Protein 8ZMO (pdb70)

Sequence (129 aa):
PGPGPGPGPKGDQGPGPGPGPGPGPGPGPGPKGDQGPGPGPGPPGPGPGPGPKGDQGPGPGPGPGGPGPGPGPKGDQGPGPGPGPGPGPGPGPGPKGDQGPGPGPGPGPGPGPGPGPKGDQGPGPGPGP

Secondary structure (DSSP, 8-state):
--------PPPPPP--------/--------PPPPPP-------/--------PPPPP---------/-------PPPPPP--------/--------PPPPPP--------/--------PPPPPP-------

Structure (mmCIF, N/CA/C/O backbone):
data_8ZMO
#
_entry.id   8ZMO
#
_cell.length_a   14.210
_cell.length_b   26.373
_cell.length_c   80.611
_cell.angle_alpha   85.905
_cell.angle_beta   88.974
_cell.angle_gamma   88.347
#
_symmetry.space_group_name_H-M   'P 1'
#
loop_
_entity.id
_entity.type
_entity.pdbx_description
1 polymer 'collagen type XVII'
2 water water
#
loop_
_atom_site.group_PDB
_atom_site.id
_atom_site.type_symbol
_atom_site.label_atom_id
_atom_site.label_alt_id
_atom_site.label_comp_id
_atom_site.label_asym_id
_atom_site.label_entity_id
_atom_site.label_seq_id
_atom_site.pdbx_PDB_ins_code
_atom_site.Cartn_x
_atom_site.Cartn_y
_atom_site.Cartn_z
_atom_site.occupancy
_atom_site.B_iso_or_equiv
_atom_site.auth_seq_id
_atom_site.auth_comp_id
_atom_site.auth_asym_id
_atom_site.auth_atom_id
_atom_site.pdbx_PDB_model_num
ATOM 1 N N . PRO A 1 1 ? -3.048 2.526 5.147 1.000 80.515 1 PRO A N 1
ATOM 2 C CA . PRO A 1 1 ? -2.193 1.526 4.513 1.000 71.048 1 PRO A CA 1
ATOM 3 C C . PRO A 1 1 ? -2.565 1.326 3.045 1.000 48.214 1 PRO A C 1
ATOM 4 O O . PRO A 1 1 ? -3.662 1.690 2.632 1.000 50.345 1 PRO A O 1
ATOM 16 N N . GLY A 1 3 ? -3.665 0.498 -0.716 1.000 25.085 3 GLY A N 1
ATOM 17 C CA . GLY A 1 3 ? -4.804 -0.240 -1.226 1.000 23.171 3 GLY A CA 1
ATOM 18 C C . GLY A 1 3 ? -4.361 -1.494 -1.977 1.000 18.803 3 GLY A C 1
ATOM 19 O O . GLY A 1 3 ? -3.180 -1.710 -2.237 1.000 21.542 3 GLY A O 1
ATOM 20 N N . PRO A 1 4 ? -5.321 -2.360 -2.356 1.000 22.979 4 PRO A N 1
ATOM 21 C CA . PRO A 1 4 ? -4.994 -3.557 -3.123 1.000 22.193 4 PRO A CA 1
ATOM 22 C C . PRO A 1 4 ? -4.576 -3.196 -4.544 1.000 18.349 4 PRO A C 1
ATOM 23 O O . PRO A 1 4 ? -4.903 -2.123 -5.056 1.000 14.637 4 PRO A O 1
ATOM 35 N N . GLY A 1 6 ? -4.673 -2.989 -8.515 1.000 11.456 6 GLY A N 1
ATOM 36 C CA . GLY A 1 6 ? -5.731 -2.878 -9.499 1.000 11.151 6 GLY A CA 1
ATOM 37 C C . GLY A 1 6 ? -5.990 -4.174 -10.265 1.000 11.064 6 GLY A C 1
ATOM 38 O O . GLY A 1 6 ? -5.255 -5.162 -10.161 1.000 11.121 6 GLY A O 1
ATOM 39 N N . PRO A 1 7 ? -7.042 -4.145 -11.089 1.000 12.418 7 PRO A N 1
ATOM 40 C CA . PRO A 1 7 ? -7.401 -5.317 -11.875 1.000 12.684 7 PRO A CA 1
ATOM 41 C C . PRO A 1 7 ? -6.461 -5.495 -13.050 1.000 11.991 7 PRO A C 1
ATOM 42 O O . PRO A 1 7 ? -5.734 -4.590 -13.417 1.000 9.526 7 PRO A O 1
ATOM 54 N N . GLY A 1 9 ? -5.146 -5.393 -16.828 1.000 9.897 9 GLY A N 1
ATOM 55 C CA . GLY A 1 9 ? -5.329 -4.484 -17.931 1.000 10.059 9 GLY A CA 1
ATOM 56 C C . GLY A 1 9 ? -6.229 -5.050 -19.010 1.000 9.926 9 GLY A C 1
ATOM 57 O O . GLY A 1 9 ? -6.620 -6.216 -18.987 1.000 9.151 9 GLY A O 1
ATOM 58 N N . PRO A 1 10 ? -6.527 -4.232 -20.036 1.000 10.024 10 PRO A N 1
ATOM 59 C CA . PRO A 1 10 ? -7.320 -4.700 -21.166 1.000 11.038 10 PRO A CA 1
ATOM 60 C C . PRO A 1 10 ? -6.564 -5.712 -22.007 1.000 11.294 10 PRO A C 1
ATOM 61 O O . PRO A 1 10 ? -5.334 -5.816 -21.943 1.000 10.964 10 PRO A O 1
ATOM 73 N N . GLY A 1 12 ? -4.639 -7.360 -25.115 1.000 10.643 12 GLY A N 1
ATOM 74 C CA . GLY A 1 12 ? -3.710 -6.806 -26.072 1.000 9.490 12 GLY A CA 1
ATOM 75 C C . GLY A 1 12 ? -4.332 -6.703 -27.461 1.000 9.303 12 GLY A C 1
ATOM 76 O O . GLY A 1 12 ? -5.462 -7.129 -27.695 1.000 9.922 12 GLY A O 1
ATOM 77 N N . PRO A 1 13 ? -3.564 -6.097 -28.396 1.000 9.303 13 PRO A N 1
ATOM 78 C CA . PRO A 1 13 ? -3.987 -5.977 -29.782 1.000 10.718 13 PRO A CA 1
ATOM 79 C C . PRO A 1 13 ? -4.106 -7.336 -30.444 1.000 12.337 13 PRO A C 1
ATOM 80 O O . PRO A 1 13 ? -3.485 -8.324 -30.024 1.000 10.821 13 PRO A O 1
ATOM 84 N N . LYS A 1 14 ? -4.902 -7.403 -31.515 1.000 12.606 14 LYS A N 1
ATOM 85 C CA . LYS A 1 14 ? -4.921 -8.576 -3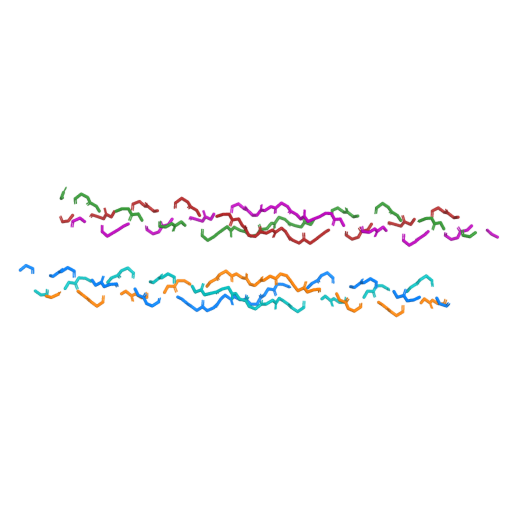2.371 1.000 12.558 14 LYS A CA 1
ATOM 86 C C . LYS A 1 14 ? -3.514 -8.880 -32.897 1.000 12.206 14 LYS A C 1
ATOM 87 O O . LYS A 1 14 ? -2.727 -7.985 -33.169 1.000 12.852 14 LYS A O 1
ATOM 93 N N . GLY A 1 15 ? -3.225 -10.178 -33.072 1.000 12.399 15 GLY A N 1
ATOM 94 C CA . GLY A 1 15 ? -1.961 -10.609 -33.624 1.000 13.363 15 GLY A CA 1
ATOM 95 C C . GLY A 1 15 ? -1.760 -10.189 -35.077 1.000 13.030 15 GLY A C 1
ATOM 96 O O . GLY A 1 15 ? -2.681 -9.737 -35.752 1.000 13.523 15 GLY A O 1
ATOM 97 N N . ASP A 1 16 ? -0.537 -10.393 -35.548 1.000 13.938 16 ASP A N 1
ATOM 98 C CA . ASP A 1 16 ? -0.166 -10.059 -36.913 1.000 15.005 16 ASP A CA 1
ATOM 99 C C . ASP A 1 16 ? -0.825 -11.024 -37.894 1.000 13.173 16 ASP A C 1
ATOM 100 O O . ASP A 1 16 ? -1.168 -12.155 -37.561 1.000 14.441 16 ASP A O 1
ATOM 105 N N . GLN A 1 17 ? -0.990 -10.574 -39.125 1.000 11.761 17 GLN A N 1
ATOM 106 C CA . GLN A 1 17 ? -1.468 -11.432 -40.196 1.000 12.900 17 GLN A CA 1
ATOM 107 C C . GLN A 1 17 ? -0.493 -12.594 -40.368 1.000 11.580 17 GLN A C 1
ATOM 108 O O . GLN A 1 17 ? 0.700 -12.447 -40.185 1.000 11.719 17 GLN A O 1
ATOM 114 N N . GLY A 1 18 ? -1.032 -13.765 -40.710 1.000 11.430 18 GLY A N 1
ATOM 115 C CA . GLY A 1 18 ? -0.202 -14.932 -40.921 1.000 11.202 18 GLY A CA 1
ATOM 116 C C . GLY A 1 18 ? 0.645 -14.840 -42.184 1.000 10.133 18 GLY A C 1
ATOM 117 O O . GLY A 1 18 ? 0.530 -13.918 -43.011 1.000 11.049 18 GLY A O 1
ATOM 118 N N . PRO A 1 19 ? 1.578 -15.802 -42.338 1.000 11.020 19 PRO A N 1
ATOM 119 C CA . PRO A 1 19 ? 2.434 -15.839 -43.509 1.000 12.593 19 PRO A CA 1
ATOM 120 C C . PRO A 1 19 ? 1.700 -16.292 -44.761 1.000 10.307 19 PRO A C 1
ATOM 121 O O . PRO A 1 19 ? 0.616 -16.848 -44.704 1.000 10.288 19 PRO A O 1
ATOM 133 N N . GLY A 1 21 ? 0.504 -18.426 -47.918 1.000 10.075 21 GLY A N 1
ATOM 134 C CA . GLY A 1 21 ? 0.271 -19.818 -48.197 1.000 11.449 21 GLY A CA 1
ATOM 135 C C . GLY A 1 21 ? 1.333 -20.426 -49.118 1.000 8.984 21 GLY A C 1
ATOM 136 O O . GLY A 1 21 ? 2.164 -19.735 -49.701 1.000 9.912 21 GLY A O 1
ATOM 137 N N . PRO A 1 22 ? 1.281 -21.750 -49.276 1.000 10.463 22 PRO A N 1
ATOM 138 C CA . PRO A 1 22 ? 2.168 -22.423 -50.215 1.000 10.311 22 PRO A CA 1
ATOM 139 C C . PRO A 1 22 ? 1.818 -22.073 -51.654 1.000 11.549 22 PRO A C 1
ATOM 140 O O . PRO A 1 22 ? 0.707 -21.626 -51.943 1.000 9.644 22 PRO A O 1
ATOM 152 N N . GLY A 1 24 ? 0.352 -22.645 -55.315 1.000 9.422 24 GLY A N 1
ATOM 153 C CA . GLY A 1 24 ? -0.772 -23.388 -55.828 1.000 7.753 24 GLY A CA 1
ATOM 154 C C . GLY A 1 24 ? -0.354 -24.677 -56.534 1.000 9.638 24 GLY A C 1
ATOM 155 O O . GLY A 1 24 ? 0.822 -24.960 -56.754 1.000 10.245 24 GLY A O 1
ATOM 156 N N . PRO A 1 25 ? -1.350 -25.501 -56.909 1.000 11.989 25 PRO A N 1
ATOM 157 C CA . PRO A 1 25 ? -1.062 -26.709 -57.665 1.000 11.777 25 PRO A CA 1
ATOM 158 C C . PRO A 1 25 ? -0.677 -26.396 -59.097 1.000 10.982 25 PRO A C 1
ATOM 159 O O . PRO A 1 25 ? -0.927 -25.312 -59.614 1.000 10.606 25 PRO A O 1
ATOM 171 N N . GLY A 1 27 ? -0.744 -26.145 -63.119 1.000 11.474 27 GLY A N 1
ATOM 172 C CA . GLY A 1 27 ? -1.813 -25.808 -64.028 1.000 12.158 27 GLY A CA 1
ATOM 173 C C . GLY A 1 27 ? -2.312 -26.996 -64.842 1.000 13.528 27 GLY A C 1
ATOM 174 O O . GLY A 1 27 ? -1.811 -28.114 -64.714 1.000 13.660 27 GLY A O 1
ATOM 175 N N . PRO A 1 28 ? -3.280 -26.720 -65.750 1.000 15.913 28 PRO A N 1
ATOM 176 C CA . PRO A 1 28 ? -3.822 -27.752 -66.634 1.000 18.426 28 PRO A CA 1
ATOM 177 C C . PRO A 1 28 ? -2.761 -28.275 -67.598 1.000 18.834 28 PRO A C 1
ATOM 178 O O . PRO A 1 28 ? -1.815 -27.560 -67.931 1.000 15.390 28 PRO A O 1
ATOM 190 N N . GLY A 1 30 ? -1.031 -28.848 -71.168 1.000 21.574 30 GLY A N 1
ATOM 191 C CA . GLY A 1 30 ? -0.927 -27.927 -72.292 1.000 27.308 30 GLY A CA 1
ATOM 192 C C . GLY A 1 30 ? -1.631 -28.442 -73.544 1.000 45.984 30 GLY A C 1
ATOM 193 O O . GLY A 1 30 ? -2.299 -29.501 -73.452 1.000 40.499 30 GLY A O 1
ATOM 194 N N . PRO B 1 1 ? -7.823 2.667 -1.633 1.000 40.903 1 PRO B N 1
ATOM 195 C CA . PRO B 1 1 ? -8.664 1.977 -2.600 1.000 38.040 1 PRO B CA 1
ATOM 196 C C . PRO B 1 1 ? -7.830 1.175 -3.598 1.000 32.230 1 PRO B C 1
ATOM 197 O O . PRO B 1 1 ? -6.619 1.368 -3.689 1.000 24.724 1 PRO B O 1
ATOM 209 N N . GLY B 1 3 ? -5.892 -0.111 -6.866 1.000 16.492 3 GLY B N 1
ATOM 210 C CA . GLY B 1 3 ? -5.128 0.642 -7.829 1.000 11.967 3 GLY B CA 1
ATOM 211 C C . GLY B 1 3 ? -5.775 0.652 -9.216 1.000 10.573 3 GLY B C 1
ATOM 212 O O . GLY B 1 3 ? -6.818 0.054 -9.481 1.000 11.402 3 GLY B O 1
ATOM 213 N N . PRO B 1 4 ? -5.140 1.373 -10.154 1.000 9.562 4 PRO B N 1
ATOM 214 C CA . PRO B 1 4 ? -5.617 1.447 -11.521 1.000 11.396 4 PRO B CA 1
ATOM 215 C C . PRO B 1 4 ? -5.468 0.117 -12.231 1.000 11.928 4 PRO B C 1
ATOM 216 O O . PRO B 1 4 ? -4.646 -0.730 -11.854 1.000 10.430 4 PRO B O 1
ATOM 228 N N . GLY B 1 6 ? -4.079 -2.521 -14.906 1.000 9.794 6 GLY B N 1
ATOM 229 C CA . GLY B 1 6 ? -2.785 -2.717 -15.520 1.000 10.752 6 GLY B CA 1
ATOM 230 C C . GLY B 1 6 ? -2.725 -2.242 -16.964 1.000 10.014 6 GLY B C 1
ATOM 231 O O . GLY B 1 6 ? -3.721 -1.845 -17.562 1.000 10.213 6 GLY B O 1
ATOM 232 N N . PRO B 1 7 ? -1.535 -2.334 -17.577 1.000 9.894 7 PRO B N 1
ATOM 233 C CA . PRO B 1 7 ? -1.367 -1.978 -18.972 1.000 10.952 7 PRO B CA 1
ATOM 234 C C . PRO B 1 7 ? -2.082 -2.965 -19.876 1.000 11.168 7 PRO B C 1
ATOM 235 O O . PRO B 1 7 ? -2.373 -4.094 -19.481 1.000 10.461 7 PRO B O 1
ATOM 247 N N . GLY B 1 9 ? -2.531 -5.893 -22.552 1.000 9.642 9 GLY B N 1
ATOM 248 C CA . GLY B 1 9 ? -1.791 -7.123 -22.679 1.000 10.567 9 GLY B CA 1
ATOM 249 C C . GLY B 1 9 ? -0.934 -7.153 -23.932 1.000 9.271 9 GLY B C 1
ATOM 250 O O . GLY B 1 9 ? -0.951 -6.245 -24.768 1.000 9.717 9 GLY B O 1
ATOM 251 N N . PRO B 1 10 ? -0.156 -8.239 -24.087 1.000 10.110 10 PRO B N 1
ATOM 252 C CA . PRO B 1 10 ? 0.641 -8.412 -25.294 1.000 10.481 10 PRO B CA 1
ATOM 253 C C . PRO B 1 10 ? -0.200 -8.694 -26.518 1.000 10.885 10 PRO B C 1
ATOM 254 O O . PRO B 1 10 ? -1.365 -9.102 -26.409 1.000 10.877 10 PRO B O 1
ATOM 266 N N . GLY B 1 12 ? -1.791 -10.689 -29.618 1.000 13.282 12 GLY B N 1
ATOM 267 C CA . GLY B 1 12 ? -2.232 -12.061 -29.767 1.000 14.513 12 GLY B CA 1
ATOM 268 C C . GLY B 1 12 ? -1.305 -12.859 -30.670 1.000 13.886 12 GLY B C 1
ATOM 269 O O . GLY B 1 12 ? -0.367 -12.319 -31.253 1.000 13.860 12 GLY B O 1
ATOM 270 N N . PRO B 1 13 ? -1.618 -14.159 -30.819 1.000 14.285 13 PRO B N 1
ATOM 271 C CA . PRO B 1 13 ? -0.835 -15.033 -31.696 1.000 19.289 13 PRO B CA 1
ATOM 272 C C . PRO B 1 13 ? -0.953 -14.616 -33.159 1.000 17.284 13 PRO B C 1
ATOM 273 O O . PRO B 1 13 ? -1.943 -14.032 -33.585 1.000 14.342 13 PRO B O 1
ATOM 277 N N . LYS B 1 14 ? 0.105 -14.918 -33.917 1.000 17.541 14 LYS B N 1
ATOM 278 C CA . LYS B 1 14 ? 0.120 -14.656 -35.343 1.000 17.715 14 LYS B CA 1
ATOM 279 C C . LYS B 1 14 ? -0.976 -15.473 -36.005 1.000 13.576 14 LYS B C 1
ATOM 280 O O . LYS B 1 14 ? -1.281 -16.585 -35.566 1.000 15.991 14 LYS B O 1
ATOM 286 N N . GLY B 1 15 ? -1.538 -14.936 -37.090 1.000 13.066 15 GLY B N 1
ATOM 287 C CA . GLY B 1 15 ? -2.544 -15.625 -37.875 1.000 11.877 15 GLY B CA 1
ATOM 288 C C . GLY B 1 15 ? -2.008 -16.913 -38.510 1.000 13.110 15 GLY B C 1
ATOM 289 O O . GLY B 1 15 ? -0.800 -17.101 -38.635 1.000 12.927 15 GLY B O 1
ATOM 290 N N . ASP B 1 16 ? -2.955 -17.755 -38.939 1.000 16.218 16 ASP B N 1
ATOM 291 C CA . ASP B 1 16 ? -2.651 -18.974 -39.663 1.000 17.452 16 ASP B CA 1
ATOM 292 C C . ASP B 1 16 ? -2.010 -18.657 -41.016 1.000 16.074 16 ASP B C 1
ATOM 293 O O . ASP B 1 16 ? -2.219 -17.601 -41.612 1.000 13.367 16 ASP B O 1
ATOM 298 N N . GLN B 1 17 ? -1.195 -19.607 -41.494 1.000 14.773 17 GLN B N 1
ATOM 299 C CA . GLN B 1 17 ? -0.638 -19.538 -42.825 1.000 14.627 17 GLN B CA 1
ATOM 300 C C . GLN B 1 17 ? -1.778 -19.440 -43.831 1.000 12.210 17 GLN B C 1
ATOM 301 O O . GLN B 1 17 ? -2.889 -19.971 -43.629 1.000 12.195 17 GLN B O 1
ATOM 307 N N . GLY B 1 18 ? -1.549 -18.666 -44.903 1.000 9.423 18 GLY B N 1
ATOM 308 C CA . GLY B 1 18 ? -2.581 -18.518 -45.916 1.000 10.068 18 GLY B CA 1
ATOM 309 C C . GLY B 1 18 ? -2.868 -19.822 -46.664 1.000 10.046 18 GLY B C 1
ATOM 310 O O . GLY B 1 18 ? -2.123 -20.802 -46.555 1.000 10.392 18 GLY B O 1
ATOM 311 N N . PRO B 1 19 ? -3.964 -19.828 -47.448 1.000 10.847 19 PRO B N 1
ATOM 312 C CA . PRO B 1 19 ? -4.301 -20.996 -48.245 1.000 11.043 19 PRO B CA 1
ATOM 313 C C . PRO B 1 19 ? -3.322 -21.172 -49.394 1.000 11.241 19 PRO B C 1
ATOM 314 O O . PRO B 1 19 ? -2.607 -20.246 -49.766 1.000 9.567 19 PRO B O 1
ATOM 326 N N . GLY B 1 21 ? -1.934 -21.082 -53.112 1.000 10.325 21 GLY B N 1
ATOM 327 C CA . GLY B 1 21 ? -2.120 -20.176 -54.220 1.000 9.663 21 GLY B CA 1
ATOM 328 C C . GLY B 1 21 ? -3.029 -20.739 -55.306 1.000 11.238 21 GLY B C 1
ATOM 329 O O . GLY B 1 21 ? -3.418 -21.908 -55.281 1.000 10.998 21 GLY B O 1
ATOM 330 N N . PRO B 1 22 ? -3.351 -19.899 -56.302 1.000 10.849 22 PRO B N 1
ATOM 331 C CA . PRO B 1 22 ? -4.163 -20.333 -57.428 1.000 10.755 22 PRO B CA 1
ATOM 332 C C . PRO B 1 22 ? -3.444 -21.375 -58.266 1.000 10.900 22 PRO B C 1
ATOM 333 O O . PRO B 1 22 ? -2.221 -21.465 -58.239 1.000 10.494 22 PRO B O 1
ATOM 345 N N . GLY B 1 24 ? -1.555 -22.990 -61.371 1.000 10.654 24 GLY B N 1
ATOM 346 C CA . GLY B 1 24 ? -0.634 -22.424 -62.322 1.000 10.970 24 GLY B CA 1
ATOM 347 C C . GLY B 1 24 ? -1.237 -22.329 -63.722 1.000 11.751 24 GLY B C 1
ATOM 348 O O . GLY B 1 24 ? -2.363 -22.744 -64.006 1.000 12.631 24 GLY B O 1
ATOM 349 N N . PRO B 1 25 ? -0.469 -21.723 -64.641 1.000 13.004 25 PRO B N 1
ATOM 350 C CA . PRO B 1 25 ? -0.886 -21.609 -66.031 1.000 14.730 25 PRO B CA 1
ATOM 351 C C . PRO B 1 25 ? -0.847 -22.942 -66.752 1.000 15.984 25 PRO B C 1
ATOM 352 O O . PRO B 1 25 ? -0.233 -23.906 -66.298 1.000 13.885 25 PRO B O 1
ATOM 364 N N . GLY B 1 27 ? 0.255 -25.880 -69.279 1.000 17.496 27 GLY B N 1
ATOM 365 C CA . GLY B 1 27 ? 1.546 -26.332 -69.780 1.000 20.513 27 GLY B CA 1
ATOM 366 C C . GLY B 1 27 ? 1.769 -25.954 -71.245 1.000 22.789 27 GLY B C 1
ATOM 367 O O . GLY B 1 27 ? 0.845 -25.503 -71.919 1.000 22.265 27 GLY B O 1
ATOM 368 N N . PRO B 1 28 ? 3.009 -26.111 -71.752 1.000 27.711 28 PRO B N 1
ATOM 369 C CA . PRO B 1 28 ? 3.327 -25.770 -73.141 1.000 31.624 28 PRO B CA 1
ATOM 370 C C . PRO B 1 28 ? 2.564 -26.648 -74.135 1.000 33.016 28 PRO B C 1
ATOM 371 O O . PRO B 1 28 ? 2.224 -27.781 -73.813 1.000 24.588 28 PRO B O 1
ATOM 383 N N . PRO C 1 1 ? 3.988 -42.789 -72.348 1.000 26.017 1 PRO C N 1
ATOM 384 C CA . PRO C 1 1 ? 3.142 -41.869 -71.597 1.000 24.084 1 PRO C CA 1
ATOM 385 C C . PRO C 1 1 ? 3.940 -41.192 -70.487 1.000 22.473 1 PRO C C 1
ATOM 386 O O . PRO C 1 1 ? 5.016 -41.669 -70.101 1.000 17.959 1 PRO C O 1
ATOM 398 N N . GLY C 1 3 ? 5.272 -40.193 -66.841 1.000 14.122 3 GLY C N 1
ATOM 399 C CA . GLY C 1 3 ? 5.482 -41.004 -65.673 1.000 13.000 3 GLY C CA 1
ATOM 400 C C . GLY C 1 3 ? 4.526 -40.653 -64.539 1.000 12.481 3 GLY C C 1
ATOM 401 O O . GLY C 1 3 ? 3.706 -39.729 -64.601 1.000 12.823 3 GLY C O 1
ATOM 402 N N . PRO C 1 4 ? 4.572 -41.450 -63.465 1.000 12.437 4 PRO C N 1
ATOM 403 C CA . PRO C 1 4 ? 3.721 -41.225 -62.304 1.000 12.012 4 PRO C CA 1
ATOM 404 C C . PRO C 1 4 ? 4.164 -39.966 -61.556 1.000 12.190 4 PRO C C 1
ATOM 405 O O . PRO C 1 4 ? 5.282 -39.462 -61.722 1.000 9.881 4 PRO C O 1
ATOM 417 N N . GLY C 1 6 ? 5.772 -37.744 -58.636 1.000 10.883 6 GLY C N 1
ATOM 418 C CA . GLY C 1 6 ? 6.929 -37.926 -57.796 1.000 11.179 6 GLY C CA 1
ATOM 419 C C . GLY C 1 6 ? 6.566 -38.256 -56.354 1.000 9.586 6 GLY C C 1
ATOM 420 O O . GLY C 1 6 ? 5.390 -38.348 -55.969 1.000 10.331 6 GLY C O 1
ATOM 421 N N . PRO C 1 7 ? 7.603 -38.423 -55.517 1.000 9.775 7 PRO C N 1
ATOM 422 C CA . PRO C 1 7 ? 7.416 -38.736 -54.111 1.000 10.152 7 PRO C CA 1
ATOM 423 C C . PRO C 1 7 ? 6.827 -37.561 -53.371 1.000 9.357 7 PRO C C 1
ATOM 424 O O . PRO C 1 7 ? 6.918 -36.390 -53.808 1.000 10.198 7 PRO C O 1
ATOM 436 N N . GLY C 1 9 ? 6.400 -34.497 -50.819 1.000 9.226 9 GLY C N 1
ATOM 437 C CA . GLY C 1 9 ? 7.356 -33.527 -50.321 1.000 9.960 9 GLY C CA 1
ATOM 438 C C . GLY C 1 9 ? 7.719 -33.749 -48.859 1.000 9.968 9 GLY C C 1
ATOM 439 O O . GLY C 1 9 ? 7.178 -34.624 -48.165 1.000 9.846 9 GLY C O 1
ATOM 440 N N . PRO C 1 10 ? 8.712 -32.973 -48.381 1.000 12.152 10 PRO C N 1
ATOM 441 C CA . PRO C 1 10 ? 9.131 -33.077 -46.992 1.000 13.754 10 PRO C CA 1
ATOM 442 C C . PRO C 1 10 ? 8.076 -32.527 -46.053 1.000 11.785 10 PRO C C 1
ATOM 443 O O . PRO C 1 10 ? 7.171 -31.789 -46.444 1.000 9.686 10 PRO C O 1
ATOM 455 N N . GLY C 1 12 ? 6.371 -30.020 -43.407 1.000 12.294 12 GLY C N 1
ATOM 456 C CA . GLY C 1 12 ? 6.348 -28.575 -43.349 1.000 13.983 12 GLY C CA 1
ATOM 457 C C . GLY C 1 12 ? 7.173 -28.084 -42.159 1.000 12.800 12 GLY C C 1
ATOM 458 O O . GLY C 1 12 ? 7.659 -28.871 -41.341 1.000 12.303 12 GLY C O 1
ATOM 459 N N . PRO C 1 13 ? 7.353 -26.747 -42.071 1.000 16.437 13 PRO C N 1
ATOM 460 C CA . PRO C 1 13 ? 8.044 -26.136 -40.938 1.000 15.860 13 PRO C CA 1
ATOM 461 C C . PRO C 1 13 ? 7.339 -26.377 -39.608 1.000 14.394 13 PRO C C 1
ATOM 462 O O . PRO C 1 13 ? 6.130 -26.547 -39.569 1.000 16.049 13 PRO C O 1
ATOM 466 N N . LYS C 1 14 ? 8.122 -26.435 -38.534 1.000 14.384 14 LYS C N 1
ATOM 467 C CA . LYS C 1 14 ? 7.583 -26.550 -37.188 1.000 15.334 14 LYS C CA 1
ATOM 468 C C . LYS C 1 14 ? 6.704 -25.331 -36.899 1.000 14.454 14 LYS C C 1
ATOM 469 O O . LYS C 1 14 ? 6.983 -24.211 -37.341 1.000 17.592 14 LYS C O 1
ATOM 475 N N . GLY C 1 15 ? 5.628 -25.549 -36.128 1.000 11.977 15 GLY C N 1
ATOM 476 C CA . GLY C 1 15 ? 4.757 -24.465 -35.723 1.000 12.687 15 GLY C CA 1
ATOM 477 C C . GLY C 1 15 ? 5.420 -23.478 -34.759 1.000 13.069 15 GLY C C 1
ATOM 478 O O . GLY C 1 15 ? 6.481 -23.721 -34.231 1.000 16.472 15 GLY C O 1
ATOM 479 N N . ASP C 1 16 ? 4.704 -22.365 -34.557 1.000 14.597 16 ASP C N 1
ATOM 480 C CA . ASP C 1 16 ? 5.143 -21.334 -33.639 1.000 19.570 16 ASP C CA 1
ATOM 481 C C . ASP C 1 16 ? 5.012 -21.805 -32.198 1.000 15.867 16 ASP C C 1
ATOM 482 O O . ASP C 1 16 ? 4.185 -22.641 -31.887 1.000 14.747 16 ASP C O 1
ATOM 487 N N . GLN C 1 17 ? 5.813 -21.208 -31.326 1.000 15.750 17 GLN C N 1
ATOM 488 C CA . GLN C 1 17 ? 5.688 -21.374 -29.891 1.000 13.728 17 GLN C CA 1
ATOM 489 C C . GLN C 1 17 ? 4.250 -21.066 -29.467 1.000 13.268 17 GLN C C 1
ATOM 490 O O . GLN C 1 17 ? 3.584 -20.180 -30.007 1.000 12.708 17 GLN C O 1
ATOM 496 N N . GLY C 1 18 ? 3.814 -21.768 -28.418 1.000 10.190 18 GLY C N 1
ATOM 497 C CA . GLY C 1 18 ? 2.519 -21.541 -27.847 1.000 10.419 18 GLY C CA 1
ATOM 498 C C . GLY C 1 18 ? 2.394 -20.172 -27.172 1.000 9.989 18 GLY C C 1
ATOM 499 O O . GLY C 1 18 ? 3.370 -19.447 -27.000 1.000 9.881 18 GLY C O 1
ATOM 500 N N . PRO C 1 19 ? 1.183 -19.854 -26.688 1.000 10.605 19 PRO C N 1
ATOM 501 C CA . PRO C 1 19 ? 0.975 -18.649 -25.900 1.000 10.075 19 PRO C CA 1
ATOM 502 C C . PRO C 1 19 ? 1.692 -18.725 -24.576 1.000 10.499 19 PRO C C 1
ATOM 503 O O . PRO C 1 19 ? 2.047 -19.816 -24.095 1.000 10.558 19 PRO C O 1
ATOM 515 N N . GLY C 1 21 ? 2.202 -18.992 -20.642 1.000 9.499 21 GLY C N 1
ATOM 516 C CA . GLY C 1 21 ? 1.464 -19.724 -19.642 1.000 8.653 21 GLY C CA 1
ATOM 517 C C . GLY C 1 21 ? 0.543 -18.823 -18.832 1.000 7.999 2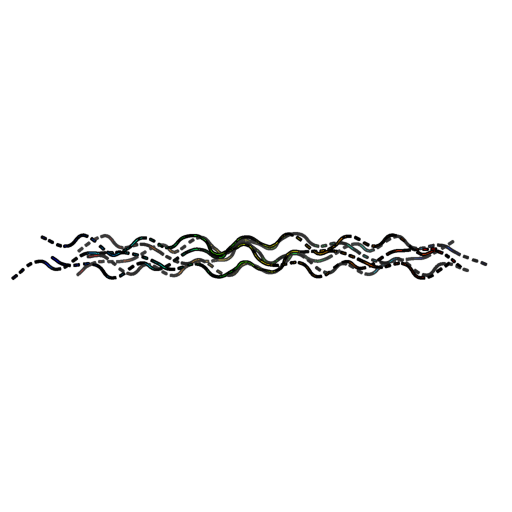1 GLY C C 1
ATOM 518 O O . GLY C 1 21 ? 0.597 -17.588 -18.940 1.000 8.883 21 GLY C O 1
ATOM 519 N N . PRO C 1 22 ? -0.314 -19.418 -17.998 1.000 8.362 22 PRO C N 1
ATOM 520 C CA . PRO C 1 22 ? -1.214 -18.640 -17.157 1.000 9.210 22 PRO C CA 1
ATOM 521 C C . PRO C 1 22 ? -0.453 -17.849 -16.117 1.000 10.511 22 PRO C C 1
ATOM 522 O O . PRO C 1 22 ? 0.676 -18.217 -15.759 1.000 9.163 22 PRO C O 1
ATOM 534 N N . GLY C 1 24 ? 0.894 -16.767 -12.536 1.000 10.866 24 GLY C N 1
ATOM 535 C CA . GLY C 1 24 ? 1.213 -17.546 -11.363 1.000 11.766 24 GLY C CA 1
ATOM 536 C C . GLY C 1 24 ? 0.198 -17.324 -10.236 1.000 8.763 24 GLY C C 1
ATOM 537 O O . GLY C 1 24 ? -0.644 -16.419 -10.268 1.000 11.484 24 GLY C O 1
ATOM 538 N N . PRO C 1 25 ? 0.350 -18.125 -9.157 1.000 11.698 25 PRO C N 1
ATOM 539 C CA . PRO C 1 25 ? -0.504 -17.969 -7.984 1.000 12.986 25 PRO C CA 1
ATOM 540 C C . PRO C 1 25 ? -0.104 -16.757 -7.169 1.000 14.804 25 PRO C C 1
ATOM 541 O O . PRO C 1 25 ? 0.967 -16.180 -7.348 1.000 13.642 25 PRO C O 1
ATOM 553 N N . GLY C 1 27 ? 1.391 -14.472 -4.212 1.000 16.575 27 GLY C N 1
ATOM 554 C CA . GLY C 1 27 ? 2.547 -14.582 -3.348 1.000 16.270 27 GLY C CA 1
ATOM 555 C C . GLY C 1 27 ? 2.168 -14.935 -1.908 1.000 19.683 27 GLY C C 1
ATOM 556 O O . GLY C 1 27 ? 0.993 -14.921 -1.537 1.000 18.288 27 GLY C O 1
ATOM 557 N N . PRO C 1 28 ? 3.169 -15.257 -1.069 1.000 23.151 28 PRO C N 1
ATOM 558 C CA . PRO C 1 28 ? 2.935 -15.497 0.362 1.000 27.518 28 PRO C CA 1
ATOM 559 C C . PRO C 1 28 ? 2.460 -14.225 1.068 1.000 29.997 28 PRO C C 1
ATOM 560 O O . PRO C 1 28 ? 2.741 -13.120 0.611 1.000 26.418 28 PRO C O 1
ATOM 572 N N . GLY C 1 30 ? 3.690 -12.643 3.445 1.000 45.699 30 GLY C N 1
ATOM 573 C CA . GLY C 1 30 ? 4.824 -11.752 3.634 1.000 43.076 30 GLY C CA 1
ATOM 574 C C . GLY C 1 30 ? 6.137 -12.506 3.728 1.000 46.462 30 GLY C C 1
ATOM 575 O O . GLY C 1 30 ? 6.091 -13.753 3.634 1.000 47.640 30 GLY C O 1
ATOM 584 N N . GLY D 1 3 ? 7.129 -42.934 -68.604 1.000 22.076 3 GLY D N 1
ATOM 585 C CA . GLY D 1 3 ? 8.196 -42.032 -68.211 1.000 18.893 3 GLY D CA 1
ATOM 586 C C . GLY D 1 3 ? 8.568 -42.236 -66.745 1.000 15.082 3 GLY D C 1
ATOM 587 O O . GLY D 1 3 ? 7.929 -42.972 -66.001 1.000 16.046 3 GLY D O 1
ATOM 588 N N . PRO D 1 4 ? 9.678 -41.616 -66.303 1.000 14.891 4 PRO D N 1
ATOM 589 C CA . PRO D 1 4 ? 10.113 -41.749 -64.923 1.000 14.298 4 PRO D CA 1
ATOM 590 C C . PRO D 1 4 ? 9.196 -40.999 -63.973 1.000 13.181 4 PRO D C 1
ATOM 591 O O . PRO D 1 4 ? 8.455 -40.098 -64.362 1.000 10.319 4 PRO D O 1
ATOM 603 N N . GLY D 1 6 ? 7.977 -38.237 -61.386 1.000 10.260 6 GLY D N 1
ATOM 604 C CA . GLY D 1 6 ? 8.207 -36.818 -61.334 1.000 10.364 6 GLY D CA 1
ATOM 605 C C . GLY D 1 6 ? 9.083 -36.421 -60.144 1.000 9.621 6 GLY D C 1
ATOM 606 O O . GLY D 1 6 ? 9.524 -37.229 -59.334 1.000 9.289 6 GLY D O 1
ATOM 607 N N . PRO D 1 7 ? 9.372 -35.111 -60.050 1.000 10.418 7 PRO D N 1
ATOM 608 C CA . PRO D 1 7 ? 10.155 -34.565 -58.960 1.000 8.590 7 PRO D CA 1
ATOM 609 C C . PRO D 1 7 ? 9.455 -34.664 -57.623 1.000 8.970 7 PRO D C 1
ATOM 610 O O . PRO D 1 7 ? 8.239 -34.836 -57.551 1.000 9.140 7 PRO D O 1
ATOM 622 N N . GLY D 1 9 ? 7.569 -33.618 -54.250 1.000 9.095 9 GLY D N 1
ATOM 623 C CA . GLY D 1 9 ? 6.563 -32.630 -53.974 1.000 8.845 9 GLY D CA 1
ATOM 624 C C . GLY D 1 9 ? 7.067 -31.481 -53.117 1.000 8.818 9 GLY D C 1
ATOM 625 O O . GLY D 1 9 ? 8.151 -31.522 -52.565 1.000 10.780 9 GLY D O 1
ATOM 626 N N . PRO D 1 10 ? 6.230 -30.438 -52.965 1.000 9.124 10 PRO D N 1
ATOM 627 C CA . PRO D 1 10 ? 6.603 -29.302 -52.136 1.000 10.024 10 PRO D CA 1
ATOM 628 C C . PRO D 1 10 ? 6.499 -29.624 -50.666 1.000 9.469 10 PRO D C 1
ATOM 629 O O . PRO D 1 10 ? 5.853 -30.602 -50.273 1.000 10.139 10 PRO D O 1
ATOM 641 N N . GLY D 1 12 ? 5.212 -29.613 -46.830 1.000 10.523 12 GLY D N 1
ATOM 642 C CA . GLY D 1 12 ? 3.902 -29.543 -46.214 1.000 12.324 12 GLY D CA 1
ATOM 643 C C . GLY D 1 12 ? 3.660 -28.191 -45.543 1.000 12.865 12 GLY D C 1
ATOM 644 O O . GLY D 1 12 ? 4.542 -27.338 -45.448 1.000 11.702 12 GLY D O 1
ATOM 645 N N . PRO D 1 13 ? 2.426 -28.004 -45.030 1.000 12.262 13 PRO D N 1
ATOM 646 C CA . PRO D 1 13 ? 2.062 -26.793 -44.3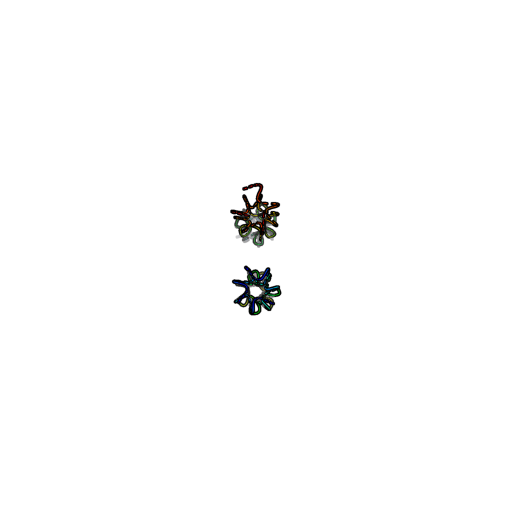12 1.000 14.375 13 PRO D CA 1
ATOM 647 C C . PRO D 1 13 ? 2.780 -26.695 -42.977 1.000 12.540 13 PRO D C 1
ATOM 648 O O . PRO D 1 13 ? 3.214 -27.683 -42.415 1.000 12.033 13 PRO D O 1
ATOM 652 N N . LYS D 1 14 ? 2.885 -25.451 -42.497 1.000 15.258 14 LYS D N 1
ATOM 653 C CA . LYS D 1 14 ? 3.457 -25.173 -41.200 1.000 15.640 14 LYS D CA 1
ATOM 654 C C . LYS D 1 14 ? 2.615 -25.844 -40.110 1.000 11.765 14 LYS D C 1
ATOM 655 O O . LYS D 1 14 ? 1.387 -25.942 -40.219 1.000 12.715 14 LYS D O 1
ATOM 661 N N . GLY D 1 15 ? 3.311 -26.321 -39.075 1.000 13.789 15 GLY D N 1
ATOM 662 C CA . GLY D 1 15 ? 2.637 -26.954 -37.955 1.000 12.504 15 GLY D CA 1
ATOM 663 C C . GLY D 1 15 ? 1.773 -25.980 -37.156 1.000 13.535 15 GLY D C 1
ATOM 664 O O . GLY D 1 15 ? 1.901 -24.768 -37.275 1.000 12.637 15 GLY D O 1
ATOM 665 N N . ASP D 1 16 ? 0.940 -26.564 -36.309 1.000 12.764 16 ASP D N 1
ATOM 666 C CA . ASP D 1 16 ? 0.038 -25.849 -35.422 1.000 13.162 16 ASP D CA 1
ATOM 667 C C . ASP D 1 16 ? 0.849 -25.153 -34.334 1.000 13.721 16 ASP D C 1
ATOM 668 O O . ASP D 1 16 ? 1.933 -25.592 -33.969 1.000 11.429 16 ASP D O 1
ATOM 673 N N . GLN D 1 17 ? 0.302 -24.059 -33.810 1.000 14.718 17 GLN D N 1
ATOM 674 C CA . GLN D 1 17 ? 0.889 -23.396 -32.659 1.000 14.229 17 GLN D CA 1
ATOM 675 C C . GLN D 1 17 ? 1.024 -24.373 -31.494 1.000 12.169 17 GLN D C 1
ATOM 676 O O . GLN D 1 17 ? 0.187 -25.248 -31.306 1.000 12.288 17 GLN D O 1
ATOM 682 N N . GLY D 1 18 ? 2.108 -24.223 -30.722 1.000 11.458 18 GLY D N 1
ATOM 683 C CA . GLY D 1 18 ? 2.312 -25.070 -29.566 1.000 10.382 18 GLY D CA 1
ATOM 684 C C . GLY D 1 18 ? 1.340 -24.779 -28.428 1.000 8.783 18 GLY D C 1
ATOM 685 O O . GLY D 1 18 ? 0.540 -23.849 -28.467 1.000 9.996 18 GLY D O 1
ATOM 686 N N . PRO D 1 19 ? 1.356 -25.624 -27.387 1.000 10.535 19 PRO D N 1
ATOM 687 C CA . PRO D 1 19 ? 0.499 -25.441 -26.223 1.000 10.221 19 PRO D CA 1
ATOM 688 C C . PRO D 1 19 ? 0.984 -24.268 -25.369 1.000 11.408 19 PRO D C 1
ATOM 689 O O . PRO D 1 19 ? 2.107 -23.782 -25.518 1.000 10.065 19 PRO D O 1
ATOM 701 N N . GLY D 1 21 ? 2.589 -22.094 -22.396 1.000 10.101 21 GLY D N 1
ATOM 702 C CA . GLY D 1 21 ? 3.745 -22.284 -21.549 1.000 9.686 21 GLY D CA 1
ATOM 703 C C . GLY D 1 21 ? 3.368 -22.637 -20.111 1.000 8.959 21 GLY D C 1
ATOM 704 O O . GLY D 1 21 ? 2.194 -22.735 -19.726 1.000 9.434 21 GLY D O 1
ATOM 705 N N . PRO D 1 22 ? 4.394 -22.825 -19.277 1.000 9.479 22 PRO D N 1
ATOM 706 C CA . PRO D 1 22 ? 4.176 -23.127 -17.860 1.000 9.448 22 PRO D CA 1
ATOM 707 C C . PRO D 1 22 ? 3.567 -21.946 -17.131 1.000 9.879 22 PRO D C 1
ATOM 708 O O . PRO D 1 22 ? 3.732 -20.790 -17.538 1.000 10.175 22 PRO D O 1
ATOM 720 N N . GLY D 1 24 ? 3.230 -18.898 -14.585 1.000 10.348 24 GLY D N 1
ATOM 721 C CA . GLY D 1 24 ? 4.215 -17.971 -14.069 1.000 11.521 24 GLY D CA 1
ATOM 722 C C . GLY D 1 24 ? 4.543 -18.235 -12.605 1.000 11.416 24 GLY D C 1
ATOM 723 O O . GLY D 1 24 ? 3.914 -19.065 -11.926 1.000 10.430 24 GLY D O 1
ATOM 724 N N . PRO D 1 25 ? 5.546 -17.520 -12.077 1.000 11.356 25 PRO D N 1
ATOM 725 C CA . PRO D 1 25 ? 5.963 -17.754 -10.697 1.000 13.362 25 PRO D CA 1
ATOM 726 C C . PRO D 1 25 ? 4.939 -17.173 -9.729 1.000 12.245 25 PRO D C 1
ATOM 727 O O . PRO D 1 25 ? 4.112 -16.306 -10.083 1.000 10.537 25 PRO D O 1
ATOM 739 N N . GLY D 1 27 ? 3.483 -14.658 -6.982 1.000 11.924 27 GLY D N 1
ATOM 740 C CA . GLY D 1 27 ? 3.596 -13.223 -6.886 1.000 13.688 27 GLY D CA 1
ATOM 741 C C . GLY D 1 27 ? 4.539 -12.804 -5.768 1.000 12.328 27 GLY D C 1
ATOM 742 O O . GLY D 1 27 ? 5.033 -13.619 -4.995 1.000 14.818 27 GLY D O 1
ATOM 743 N N . PRO D 1 28 ? 4.840 -11.483 -5.692 1.000 14.227 28 PRO D N 1
ATOM 744 C CA . PRO D 1 28 ? 5.674 -10.954 -4.605 1.000 16.117 28 PRO D CA 1
ATOM 745 C C . PRO D 1 28 ? 5.008 -11.142 -3.249 1.000 20.548 28 PRO D C 1
ATOM 746 O O . PRO D 1 28 ? 3.784 -11.236 -3.167 1.000 20.777 28 PRO D O 1
ATOM 758 N N . GLY D 1 30 ? 3.240 -10.190 0.199 1.000 25.255 30 GLY D N 1
ATOM 759 C CA . GLY D 1 30 ? 2.280 -9.139 0.514 1.000 27.463 30 GLY D CA 1
ATOM 760 C C . GLY D 1 30 ? 2.844 -8.127 1.498 1.000 36.347 30 GLY D C 1
ATOM 761 O O . GLY D 1 30 ? 3.694 -8.545 2.314 1.000 38.081 30 GLY D O 1
ATOM 762 N N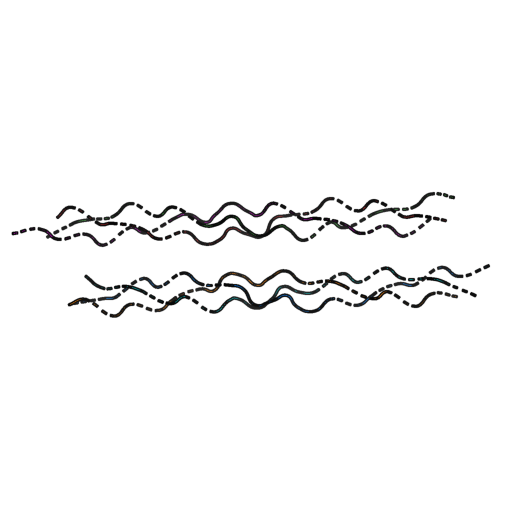 . PRO E 1 1 ? 10.082 -41.419 -78.423 1.000 47.023 1 PRO E N 1
ATOM 763 C CA . PRO E 1 1 ? 11.045 -41.067 -77.386 1.000 45.235 1 PRO E CA 1
ATOM 764 C C . PRO E 1 1 ? 10.612 -41.626 -76.034 1.000 39.131 1 PRO E C 1
ATOM 765 O O . PRO E 1 1 ? 9.476 -42.073 -75.876 1.000 31.851 1 PRO E O 1
ATOM 777 N N . GLY E 1 3 ? 9.028 -41.705 -72.356 1.000 27.366 3 GLY E N 1
ATOM 778 C CA . GLY E 1 3 ? 7.937 -40.928 -71.775 1.000 22.767 3 GLY E CA 1
ATOM 779 C C . GLY E 1 3 ? 8.461 -39.799 -70.888 1.000 23.483 3 GLY E C 1
ATOM 780 O O . GLY E 1 3 ? 9.526 -39.945 -70.297 1.000 23.127 3 GLY E O 1
ATOM 781 N N . PRO E 1 4 ? 7.790 -38.633 -70.839 1.000 20.923 4 PRO E N 1
ATOM 782 C CA . PRO E 1 4 ? 8.276 -37.524 -70.031 1.000 21.982 4 PRO E CA 1
ATOM 783 C C . PRO E 1 4 ? 8.155 -37.837 -68.547 1.000 16.101 4 PRO E C 1
ATOM 784 O O . PRO E 1 4 ? 7.348 -38.684 -68.135 1.000 15.554 4 PRO E O 1
ATOM 796 N N . GLY E 1 6 ? 6.862 -37.584 -64.789 1.000 11.385 6 GLY E N 1
ATOM 797 C CA . GLY E 1 6 ? 5.559 -37.290 -64.245 1.000 10.367 6 GLY E CA 1
AT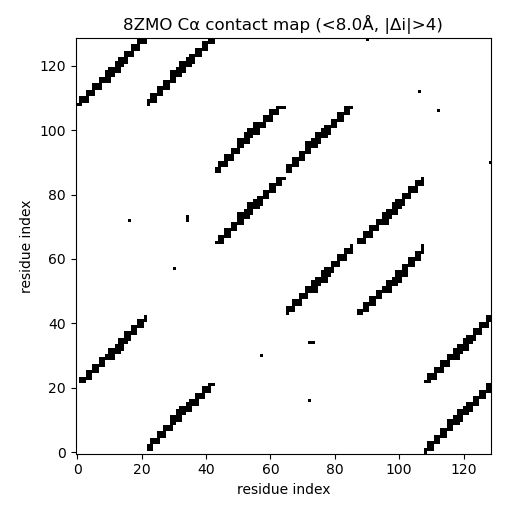OM 798 C C . GLY E 1 6 ? 5.513 -35.926 -63.564 1.000 10.528 6 GLY E C 1
ATOM 799 O O . GLY E 1 6 ? 6.529 -35.238 -63.436 1.000 10.709 6 GLY E O 1
ATOM 800 N N . PRO E 1 7 ? 4.338 -35.581 -63.015 1.000 11.668 7 PRO E N 1
ATOM 801 C CA . PRO E 1 7 ? 4.166 -34.372 -62.236 1.000 11.215 7 PRO E CA 1
ATOM 802 C C . PRO E 1 7 ? 4.949 -34.431 -60.939 1.000 11.710 7 PRO E C 1
ATOM 803 O O . PRO E 1 7 ? 5.304 -35.518 -60.448 1.000 10.898 7 PRO E O 1
ATOM 815 N N . GLY E 1 9 ? 5.382 -34.656 -56.978 1.000 9.763 9 GLY E N 1
ATOM 816 C CA . GLY E 1 9 ? 4.634 -35.370 -55.968 1.000 8.891 9 GLY E CA 1
ATOM 817 C C . GLY E 1 9 ? 3.718 -34.447 -55.179 1.000 9.703 9 GLY E C 1
ATOM 818 O O . GLY E 1 9 ? 3.752 -33.212 -55.299 1.000 9.773 9 GLY E O 1
ATOM 819 N N . PRO E 1 10 ? 2.887 -35.043 -54.325 1.000 9.016 10 PRO E N 1
ATOM 820 C CA . PRO E 1 10 ? 1.981 -34.265 -53.490 1.000 9.566 10 PRO E CA 1
ATOM 821 C C . PRO E 1 10 ? 2.742 -33.514 -52.427 1.000 10.741 10 PRO E C 1
ATOM 822 O O . PRO E 1 10 ? 3.882 -33.861 -52.083 1.000 10.268 10 PRO E O 1
ATOM 834 N N . GLY E 1 12 ? 4.093 -32.391 -48.820 1.000 10.838 12 GLY E N 1
ATOM 835 C CA . GLY E 1 12 ? 4.443 -33.205 -47.677 1.000 10.803 12 GLY E CA 1
ATOM 836 C C . GLY E 1 12 ? 3.446 -33.028 -46.536 1.000 9.778 12 GLY E C 1
ATOM 837 O O . GLY E 1 12 ? 2.514 -32.213 -46.614 1.000 11.419 12 GLY E O 1
ATOM 838 N N . PRO E 1 13 ? 3.646 -33.822 -45.463 1.000 11.256 13 PRO E N 1
ATOM 839 C CA . PRO E 1 13 ? 2.818 -33.721 -44.269 1.000 13.963 13 PRO E CA 1
ATOM 840 C C . PRO E 1 13 ? 3.021 -32.391 -43.564 1.000 12.738 13 PRO E C 1
ATOM 841 O O . PRO E 1 13 ? 4.046 -31.742 -43.714 1.000 11.812 13 PRO E O 1
ATOM 845 N N . LYS E 1 14 ? 2.051 -32.044 -42.734 1.000 11.449 14 LYS E N 1
ATOM 846 C CA . LYS E 1 14 ? 2.121 -30.870 -41.882 1.000 13.035 14 LYS E CA 1
ATOM 847 C C . LYS E 1 14 ? 3.316 -30.996 -40.956 1.000 11.893 14 LYS E C 1
ATOM 848 O O . LYS E 1 14 ? 3.663 -32.092 -40.484 1.000 11.726 14 LYS E O 1
ATOM 854 N N . GLY E 1 15 ? 3.958 -29.857 -40.654 1.000 11.297 15 GLY E N 1
ATOM 855 C CA . GLY E 1 15 ? 5.074 -29.860 -39.719 1.000 11.645 15 GLY E CA 1
ATOM 856 C C . GLY E 1 15 ? 4.628 -30.189 -38.294 1.000 11.625 15 GLY E C 1
ATOM 857 O O . GLY E 1 15 ? 3.423 -30.216 -37.978 1.000 11.920 15 GLY E O 1
ATOM 858 N N . ASP E 1 16 ? 5.622 -30.379 -37.427 1.000 11.370 16 ASP E N 1
ATOM 859 C CA . ASP E 1 16 ? 5.388 -30.617 -36.010 1.000 13.292 16 ASP E CA 1
ATOM 860 C C . ASP E 1 16 ? 4.752 -29.383 -35.355 1.000 13.563 16 ASP E C 1
ATOM 861 O O . ASP E 1 16 ? 4.978 -28.248 -35.773 1.000 12.456 16 ASP E O 1
ATOM 866 N N . GLN E 1 17 ? 3.973 -29.619 -34.306 1.000 12.337 17 GLN E N 1
ATOM 867 C CA . GLN E 1 17 ? 3.429 -28.529 -33.521 1.000 12.413 17 GLN E CA 1
ATOM 868 C C . GLN E 1 17 ? 4.609 -27.734 -32.950 1.000 12.627 17 GLN E C 1
ATOM 869 O O . GLN E 1 17 ? 5.692 -28.265 -32.705 1.000 13.054 17 GLN E O 1
ATOM 875 N N . GLY E 1 18 ? 4.361 -26.474 -32.680 1.000 11.667 18 GLY E N 1
ATOM 876 C CA . GLY E 1 18 ? 5.340 -25.623 -32.054 1.000 12.319 18 GLY E CA 1
ATOM 877 C C . GLY E 1 18 ? 5.648 -26.041 -30.617 1.000 11.273 18 GLY E C 1
ATOM 878 O O . GLY E 1 18 ? 4.961 -26.866 -29.995 1.000 11.248 18 GLY E O 1
ATOM 879 N N . PRO E 1 19 ? 6.744 -25.486 -30.060 1.000 13.114 19 PRO E N 1
ATOM 880 C CA . PRO E 1 19 ? 7.090 -25.780 -28.686 1.000 12.094 19 PRO E CA 1
ATOM 881 C C . PRO E 1 19 ? 6.110 -25.148 -27.717 1.000 11.127 19 PRO E C 1
ATOM 882 O O . PRO E 1 19 ? 5.390 -24.210 -28.049 1.000 9.557 19 PRO E O 1
ATOM 894 N N . GLY E 1 21 ? 4.780 -22.591 -25.004 1.000 8.161 21 GLY E N 1
ATOM 895 C CA . GLY E 1 21 ? 4.971 -21.164 -24.964 1.000 8.276 21 GLY E CA 1
ATOM 896 C C . GLY E 1 21 ? 5.868 -20.736 -23.814 1.000 7.722 21 GLY E C 1
ATOM 897 O O . GLY E 1 21 ? 6.329 -21.525 -22.979 1.000 8.724 21 GLY E O 1
ATOM 898 N N . PRO E 1 22 ? 6.196 -19.424 -23.767 1.000 8.385 22 PRO E N 1
ATOM 899 C CA . PRO E 1 22 ? 6.940 -18.873 -22.655 1.000 7.317 22 PRO E CA 1
ATOM 900 C C . PRO E 1 22 ? 6.254 -19.021 -21.316 1.000 7.676 22 PRO E C 1
ATOM 901 O O . PRO E 1 22 ? 5.029 -19.187 -21.254 1.000 8.680 22 PRO E O 1
ATOM 913 N N . GLY E 1 24 ? 4.364 -17.969 -17.981 1.000 8.783 24 GLY E N 1
ATOM 914 C CA . GLY E 1 24 ? 3.369 -16.961 -17.714 1.000 9.303 24 GLY E CA 1
ATOM 915 C C . GLY E 1 24 ? 3.897 -15.860 -16.805 1.000 9.152 24 GLY E C 1
ATOM 916 O O . GLY E 1 24 ? 4.987 -15.940 -16.262 1.000 10.361 24 GLY E O 1
ATOM 917 N N . PRO E 1 25 ? 3.094 -14.787 -16.646 1.000 9.102 25 PRO E N 1
ATOM 918 C CA . PRO E 1 25 ? 3.485 -13.674 -15.805 1.000 10.715 25 PRO E CA 1
ATOM 919 C C . PRO E 1 25 ? 3.411 -14.009 -14.335 1.000 9.463 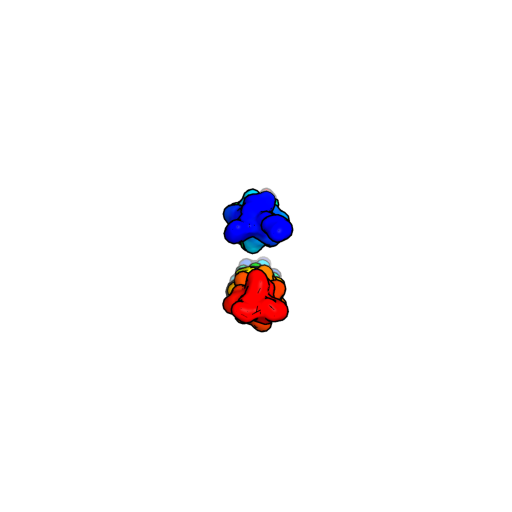25 PRO E C 1
ATOM 920 O O . PRO E 1 25 ? 2.766 -14.983 -13.925 1.000 9.955 25 PRO E O 1
ATOM 932 N N . GLY E 1 27 ? 2.256 -14.062 -10.468 1.000 11.567 27 GLY E N 1
ATOM 933 C CA . GLY E 1 27 ? 0.962 -13.942 -9.816 1.000 12.714 27 GLY E CA 1
ATOM 934 C C . GLY E 1 27 ? 0.817 -12.629 -9.059 1.000 11.939 27 GLY E C 1
ATOM 935 O O . GLY E 1 27 ? 1.752 -11.861 -8.947 1.000 11.826 27 GLY E O 1
ATOM 936 N N . PRO E 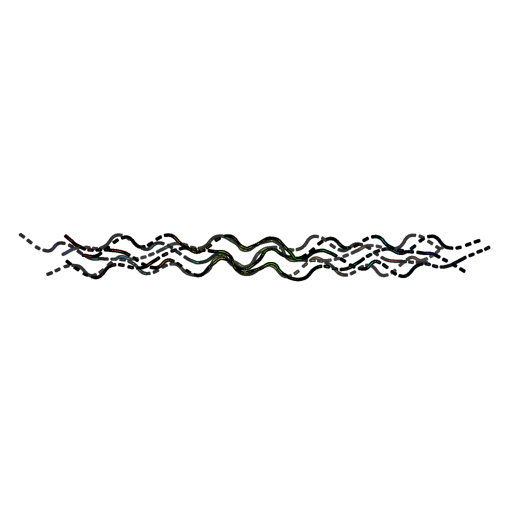1 28 ? -0.379 -12.379 -8.475 1.000 14.979 28 PRO E N 1
ATOM 937 C CA . PRO E 1 28 ? -0.612 -11.177 -7.672 1.000 16.600 28 PRO E CA 1
ATOM 938 C C . PRO E 1 28 ? 0.233 -11.175 -6.401 1.000 15.889 28 PRO E C 1
ATOM 939 O O . PRO E 1 28 ? 0.597 -12.237 -5.900 1.000 14.209 28 PRO E O 1
ATOM 951 N N . GLY E 1 30 ? 0.991 -11.202 -2.450 1.000 22.544 30 GLY E N 1
ATOM 952 C CA . GLY E 1 30 ? 0.320 -11.867 -1.345 1.000 23.343 30 GLY E CA 1
ATOM 953 C C . GLY E 1 30 ? -0.260 -10.878 -0.340 1.000 35.979 30 GLY E C 1
ATOM 954 O O . GLY E 1 30 ? -0.239 -9.657 -0.637 1.000 36.156 30 GLY E O 1
ATOM 955 N N . PRO F 1 1 ? -3.780 5.088 0.769 1.000 40.776 1 PRO F N 1
ATOM 956 C CA . PRO F 1 1 ? -3.526 5.575 -0.580 1.000 41.055 1 PRO F CA 1
ATOM 957 C C . PRO F 1 1 ? -4.012 4.569 -1.618 1.000 35.699 1 PRO F C 1
ATOM 958 O O . PRO F 1 1 ? -4.284 3.413 -1.295 1.000 32.136 1 PRO F O 1
ATOM 970 N N . GLY F 1 3 ? -3.936 1.698 -4.400 1.000 20.344 3 GLY F N 1
ATOM 971 C CA . GLY F 1 3 ? -3.059 0.567 -4.573 1.000 16.015 3 GLY F CA 1
ATOM 972 C C . GLY F 1 3 ? -2.204 0.688 -5.836 1.000 12.113 3 GLY F C 1
ATOM 973 O O . GLY F 1 3 ? -2.343 1.582 -6.665 1.000 14.992 3 GLY F O 1
ATOM 974 N N . PRO F 1 4 ? -1.275 -0.259 -6.024 1.000 13.340 4 PRO F N 1
ATOM 975 C CA . PRO F 1 4 ? -0.456 -0.305 -7.233 1.000 12.411 4 PRO F CA 1
ATOM 976 C C . PRO F 1 4 ? -1.279 -0.686 -8.446 1.000 10.354 4 PRO F C 1
ATOM 977 O O . PRO F 1 4 ? -2.366 -1.249 -8.340 1.000 10.293 4 PRO F O 1
ATOM 989 N N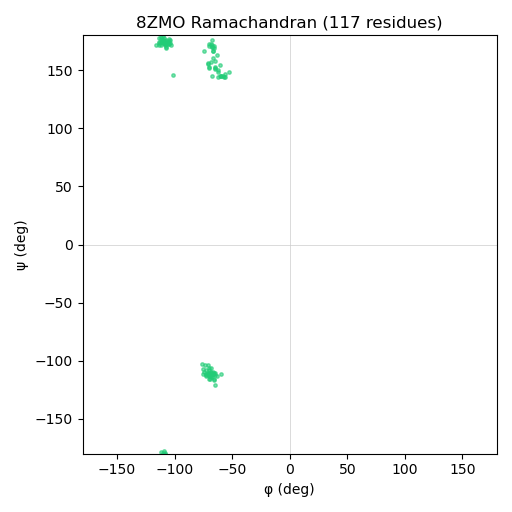 . GLY F 1 6 ? -2.666 -2.795 -11.536 1.000 9.043 6 GLY F N 1
ATOM 990 C CA . GLY F 1 6 ? -2.846 -4.195 -11.826 1.000 9.077 6 GLY F CA 1
ATOM 991 C C . GLY F 1 6 ? -1.812 -4.743 -12.804 1.000 8.548 6 GLY F C 1
ATOM 992 O O . GLY F 1 6 ? -1.021 -4.031 -13.386 1.000 9.190 6 GLY F O 1
ATOM 993 N N . PRO F 1 7 ? -1.857 -6.065 -13.046 1.000 9.681 7 PRO F N 1
ATOM 994 C CA . PRO F 1 7 ? -0.936 -6.697 -13.985 1.000 10.331 7 PRO F CA 1
ATOM 995 C C . PRO F 1 7 ? -1.307 -6.364 -15.413 1.000 10.064 7 PRO F C 1
ATOM 996 O O . PRO F 1 7 ? -2.451 -5.962 -15.676 1.000 9.589 7 PRO F O 1
ATOM 1008 N N . GLY F 1 9 ? -2.808 -6.958 -19.072 1.000 8.377 9 GLY F N 1
ATOM 1009 C CA . GLY F 1 9 ? -3.943 -7.699 -19.582 1.000 7.754 9 GLY F CA 1
ATOM 1010 C C . GLY F 1 9 ? -3.528 -8.996 -20.263 1.000 9.293 9 GLY F C 1
ATOM 1011 O O . GLY F 1 9 ? -2.365 -9.268 -20.497 1.000 9.667 9 GLY F O 1
ATOM 1012 N N . PRO F 1 10 ? -4.536 -9.804 -20.622 1.000 10.438 10 PRO F N 1
ATOM 1013 C CA . PRO F 1 10 ? -4.268 -11.018 -21.377 1.000 9.652 10 PRO F CA 1
ATOM 1014 C C . PRO F 1 10 ? -3.843 -10.711 -22.798 1.000 10.888 10 PRO F C 1
ATOM 1015 O O . PRO F 1 10 ? -4.082 -9.617 -23.317 1.000 12.027 10 PRO F O 1
ATOM 1027 N N . GLY F 1 12 ? -3.965 -10.514 -26.802 1.000 12.592 12 GLY F N 1
ATOM 1028 C CA . GLY F 1 12 ? -5.041 -10.218 -27.722 1.000 11.633 12 GLY F CA 1
ATOM 1029 C C . GLY F 1 12 ? -5.439 -11.448 -28.533 1.000 10.604 12 GLY F C 1
ATOM 1030 O O . GLY F 1 12 ? -4.862 -12.530 -28.397 1.000 12.022 12 GLY F O 1
ATOM 1031 N N . PRO F 1 13 ? -6.411 -11.256 -29.434 1.000 11.845 13 PRO F N 1
ATOM 1032 C CA . PRO F 1 13 ? -6.898 -12.347 -30.270 1.000 12.634 13 PRO F CA 1
ATOM 1033 C C . PRO F 1 13 ? -5.913 -12.710 -31.374 1.000 13.279 13 PRO F C 1
ATOM 1034 O O . PRO F 1 13 ? -5.023 -11.943 -31.697 1.000 11.632 13 PRO F O 1
ATOM 1038 N N . LYS F 1 14 ? -6.147 -13.851 -31.982 1.000 14.393 14 LYS F N 1
ATOM 1039 C CA . LYS F 1 14 ? -5.301 -14.322 -33.069 1.000 16.323 14 LYS F CA 1
ATOM 1040 C C . LYS F 1 14 ? -5.459 -13.418 -34.287 1.000 12.967 14 LYS F C 1
ATOM 1041 O O . LYS F 1 14 ? -6.552 -12.972 -34.602 1.000 13.712 14 LYS F O 1
ATOM 1047 N N . GLY F 1 15 ? -4.360 -13.229 -35.007 1.000 13.463 15 GLY F N 1
ATOM 1048 C CA . GLY F 1 15 ? -4.361 -12.455 -36.230 1.000 13.756 15 GLY F CA 1
ATOM 1049 C C . GLY F 1 15 ? -5.130 -13.112 -37.373 1.000 13.745 15 GLY F C 1
ATOM 1050 O O . GLY F 1 15 ? -5.485 -14.290 -37.310 1.000 13.902 15 GLY F O 1
ATOM 1051 N N . ASP F 1 16 ? -5.265 -12.329 -38.438 1.000 14.890 16 ASP F N 1
ATOM 1052 C CA . ASP F 1 16 ? -5.951 -12.748 -39.655 1.000 14.184 16 ASP F CA 1
ATOM 1053 C C . ASP F 1 16 ? -5.116 -13.798 -40.383 1.000 14.681 16 ASP F C 1
ATOM 1054 O O . ASP F 1 16 ? -3.890 -13.843 -40.296 1.000 12.941 16 ASP F O 1
ATOM 1059 N N . GLN F 1 17 ? -5.816 -14.663 -41.117 1.000 14.422 17 GLN F N 1
ATOM 1060 C CA . GLN F 1 17 ? -5.166 -15.651 -41.969 1.000 15.180 17 GLN F CA 1
ATOM 1061 C C . GLN F 1 17 ? -4.264 -14.935 -42.962 1.000 14.089 17 GLN F C 1
ATOM 1062 O O . GLN F 1 17 ? -4.554 -13.829 -43.404 1.000 14.275 17 GLN F O 1
ATOM 1068 N N . GLY F 1 18 ? -3.129 -15.558 -43.283 1.000 11.875 18 GLY F N 1
ATOM 1069 C CA . GLY F 1 18 ? -2.205 -14.979 -44.232 1.000 9.950 18 GLY F CA 1
ATOM 1070 C C . GLY F 1 18 ? -2.764 -14.941 -45.656 1.000 10.256 18 GLY F C 1
ATOM 1071 O O . GLY F 1 18 ? -3.797 -15.549 -45.959 1.000 9.950 18 GLY F O 1
ATOM 1072 N N . PRO F 1 19 ? -2.047 -14.224 -46.551 1.000 9.410 19 PRO F N 1
ATOM 1073 C CA . PRO F 1 19 ? -2.426 -14.164 -47.941 1.000 9.100 19 PRO F CA 1
ATOM 1074 C C . PRO F 1 19 ? -2.311 -15.505 -48.634 1.000 11.187 19 PRO F C 1
ATOM 1075 O O . PRO F 1 19 ? -1.566 -16.385 -48.221 1.000 9.690 19 PRO F O 1
ATOM 1087 N N . GLY F 1 21 ? -0.940 -18.206 -51.237 1.000 10.266 21 GLY F N 1
ATOM 1088 C CA . GLY F 1 21 ? 0.367 -18.409 -51.823 1.000 10.963 21 GLY F CA 1
ATOM 1089 C C . GLY F 1 21 ? 0.449 -17.935 -53.270 1.000 10.397 21 GLY F C 1
ATOM 1090 O O . GLY F 1 21 ? -0.519 -17.531 -53.897 1.000 11.120 21 GLY F O 1
ATOM 1091 N N . PRO F 1 22 ? 1.672 -18.013 -53.844 1.000 9.904 22 PRO F N 1
ATOM 1092 C CA . PRO F 1 22 ? 1.866 -17.674 -55.247 1.000 12.266 22 PRO F CA 1
ATOM 1093 C C . PRO F 1 22 ? 1.118 -18.648 -56.150 1.000 12.700 22 PRO F C 1
ATOM 1094 O O . PRO F 1 22 ? 0.821 -19.779 -55.750 1.000 11.766 22 PRO F O 1
ATOM 1106 N N . GLY F 1 24 ? 0.603 -21.581 -58.801 1.000 10.061 24 GLY F N 1
ATOM 1107 C CA . GLY F 1 24 ? 1.336 -22.816 -58.966 1.000 10.605 24 GLY F CA 1
ATOM 1108 C C . GLY F 1 24 ? 2.212 -22.813 -60.211 1.000 10.818 24 GLY F C 1
ATOM 1109 O O . GLY F 1 24 ? 2.167 -21.893 -61.035 1.000 12.052 24 GLY F O 1
ATOM 1110 N N . PRO F 1 25 ? 3.010 -23.886 -60.388 1.000 9.949 25 PRO F N 1
ATOM 1111 C CA . PRO F 1 25 ? 3.827 -24.037 -61.582 1.000 11.167 25 PRO F CA 1
ATOM 1112 C C . PRO F 1 25 ? 2.995 -24.283 -62.821 1.000 11.364 25 PRO F C 1
ATOM 1113 O O . PRO F 1 25 ? 1.829 -24.701 -62.726 1.000 11.342 25 PRO F O 1
ATOM 1125 N N . GLY F 1 27 ? 1.434 -26.270 -65.938 1.000 13.575 27 GLY F N 1
ATOM 1126 C CA . GLY F 1 27 ? 0.986 -27.639 -66.053 1.000 15.393 27 GLY F CA 1
ATOM 1127 C C . GLY F 1 27 ? 1.906 -28.486 -66.934 1.000 17.093 27 GLY F C 1
ATOM 1128 O O . GLY F 1 27 ? 2.895 -27.991 -67.481 1.000 17.179 27 GLY F O 1
ATOM 1129 N N . PRO F 1 28 ? 1.551 -29.785 -67.082 1.000 16.971 28 PRO F N 1
ATOM 1130 C CA . PRO F 1 28 ? 2.323 -30.715 -67.907 1.000 22.585 28 PRO F CA 1
ATOM 1131 C C . PRO F 1 28 ? 2.356 -30.297 -69.378 1.000 25.448 28 PRO F C 1
ATOM 1132 O O . PRO F 1 28 ? 1.433 -29.646 -69.853 1.000 21.042 28 PRO F O 1
#

Solvent-accessible surface area: 10222 Å² total

Radius of gyration: 24.31 Å; Cα contacts (8 Å, |Δi|>4): 407; chains: 6; bounding box: 20×48×82 Å

B-factor: mean 18.73, std 10.51, range [7.32, 87.25]

Foldseek 3Di:
DDDDDDDDDDDDDDDDDDDDDD/DDDDDDDDDDDDDDDDDDDPD/DDDDDDDDDDDDDDDDDDDDDD/DQDDDDDDDDDDDDDDDDDDD/DDDDDDDDDDDDDDDDDDDDDD/DDDDDDDDDDDDDDDDDDDPD